Protein AF-A0A968ACK8-F1 (afdb_monomer)

Foldseek 3Di:
DVVLVVCVVVVHDDDDDDDDPVVLCCCVVPVVVVCCVVVVDDDDDDDADDQLQFFDPVLLVVCVVVDDPDPLSVVLNVQVVVCVVVVHLRGNVVGDQDDDVSSVVSSSRTRPDPPDDQVVQVVVVHGTSND

Sequence (131 aa):
VPAAFWAKQNHRRVLISTNTINLQDQIINKDIPAIVQALNLDLNAIVLKGRSNYICPRKFNLLRKQGPRSEVEMRMLGKIMVWQYLGGSGDRTELNLNGPIENDIWQRLSANDEFCTSETCSAQQEVCPFH

Structure (mmCIF, N/CA/C/O backbone):
data_AF-A0A968ACK8-F1
#
_entry.id   AF-A0A968ACK8-F1
#
loop_
_atom_site.group_PDB
_atom_site.id
_atom_site.type_symbol
_atom_site.label_atom_id
_atom_site.label_alt_id
_atom_site.la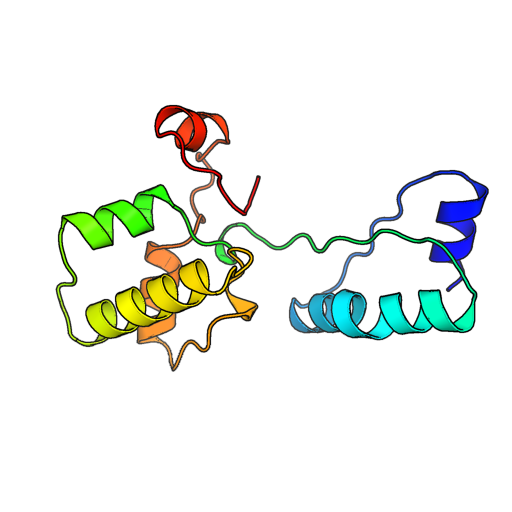bel_comp_id
_atom_site.label_asym_id
_atom_site.label_entity_id
_atom_site.label_seq_id
_atom_site.pdbx_PDB_ins_code
_atom_site.Cartn_x
_atom_site.Cartn_y
_atom_site.Cartn_z
_atom_site.occupancy
_atom_site.B_iso_or_equiv
_atom_site.auth_seq_id
_atom_site.auth_comp_id
_atom_site.auth_asym_id
_atom_site.auth_atom_id
_atom_site.pdbx_PDB_model_num
ATOM 1 N N . VAL A 1 1 ? -8.065 3.424 22.387 1.00 82.06 1 VAL A N 1
ATOM 2 C CA . VAL A 1 1 ? -9.185 2.783 23.124 1.00 82.06 1 VAL A CA 1
ATOM 3 C C . VAL A 1 1 ? -10.452 3.646 23.184 1.00 82.06 1 VAL A C 1
ATOM 5 O O . VAL A 1 1 ? -11.458 3.167 22.675 1.00 82.06 1 VAL A O 1
ATOM 8 N N . PRO A 1 2 ? -10.462 4.901 23.690 1.00 90.00 2 PRO A N 1
ATOM 9 C CA . PRO A 1 2 ? -11.709 5.680 23.817 1.00 90.00 2 PRO A CA 1
ATOM 10 C C . PRO A 1 2 ? -12.444 5.897 22.488 1.00 90.00 2 PRO A C 1
ATOM 12 O O . PRO A 1 2 ? -13.654 5.719 22.403 1.00 90.00 2 PRO A O 1
ATOM 15 N N . ALA A 1 3 ? -11.693 6.191 21.424 1.00 90.75 3 ALA A N 1
ATOM 16 C CA . ALA A 1 3 ? -12.250 6.371 20.087 1.00 90.75 3 ALA A CA 1
ATOM 17 C C . ALA A 1 3 ? -12.946 5.106 19.546 1.00 90.75 3 ALA A C 1
ATOM 19 O O . ALA A 1 3 ? -13.974 5.209 18.885 1.00 90.75 3 ALA A O 1
ATOM 20 N N . ALA A 1 4 ? -12.429 3.915 19.867 1.00 88.62 4 ALA A N 1
ATOM 21 C CA . ALA A 1 4 ? -13.015 2.644 19.446 1.00 88.62 4 ALA A CA 1
ATOM 22 C C . ALA A 1 4 ? -14.353 2.366 20.155 1.00 88.62 4 ALA A C 1
ATOM 24 O O . ALA A 1 4 ? -15.322 1.960 19.517 1.00 88.62 4 ALA A O 1
ATOM 25 N N . PHE A 1 5 ? -14.435 2.657 21.458 1.00 89.50 5 PHE A N 1
ATOM 26 C CA . PHE A 1 5 ? -15.697 2.595 22.201 1.00 89.50 5 PHE A CA 1
ATOM 27 C C . PHE A 1 5 ? -16.723 3.588 21.667 1.00 89.50 5 PHE A C 1
ATOM 29 O O . PHE A 1 5 ? -17.870 3.215 21.431 1.00 89.50 5 PHE A O 1
ATOM 36 N N . TRP A 1 6 ? -16.303 4.832 21.430 1.00 92.06 6 TRP A N 1
ATOM 37 C CA . TRP A 1 6 ? -17.183 5.858 20.886 1.00 92.06 6 TRP A CA 1
ATOM 38 C C . TRP A 1 6 ? -17.727 5.460 19.508 1.00 92.06 6 TRP A C 1
ATOM 40 O O . TRP A 1 6 ? -18.931 5.570 19.278 1.00 92.06 6 TRP A O 1
ATOM 50 N N . ALA A 1 7 ? -16.869 4.934 18.625 1.00 91.50 7 ALA A N 1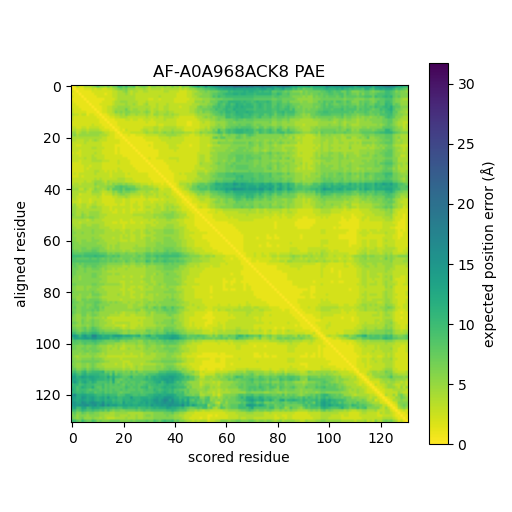
ATOM 51 C CA . ALA A 1 7 ? -17.258 4.434 17.308 1.00 91.50 7 ALA A CA 1
ATOM 52 C C . ALA A 1 7 ? -18.351 3.360 17.409 1.00 91.50 7 ALA A C 1
ATOM 54 O O . ALA A 1 7 ? -19.380 3.452 16.735 1.00 91.50 7 ALA A O 1
ATOM 55 N N . LYS A 1 8 ? -18.155 2.378 18.301 1.00 88.81 8 LYS A N 1
ATOM 56 C CA . LYS A 1 8 ? -19.099 1.274 18.499 1.00 88.81 8 LYS A CA 1
ATOM 57 C C . LYS A 1 8 ? -20.418 1.735 19.116 1.00 88.81 8 LYS A C 1
ATOM 59 O O . LYS A 1 8 ? -21.471 1.385 18.600 1.00 88.81 8 LYS A O 1
ATOM 64 N N . GLN A 1 9 ? -20.369 2.539 20.178 1.00 91.50 9 GLN A N 1
ATOM 65 C CA . GLN A 1 9 ? -21.562 3.016 20.885 1.00 91.50 9 GLN A CA 1
ATOM 66 C C . GLN A 1 9 ? -22.441 3.920 20.011 1.00 91.50 9 GLN A C 1
ATOM 68 O O . GLN A 1 9 ? -23.660 3.903 20.139 1.00 91.50 9 GLN A O 1
ATOM 73 N N . ASN A 1 10 ? -21.829 4.709 19.126 1.00 93.88 10 ASN A N 1
ATOM 74 C CA . ASN A 1 10 ? -22.550 5.659 18.278 1.00 93.88 10 ASN A CA 1
ATOM 75 C C . ASN A 1 10 ? -22.840 5.116 16.872 1.00 93.88 10 ASN A C 1
ATOM 77 O O . ASN A 1 10 ? -23.426 5.837 16.068 1.00 93.88 10 ASN A O 1
ATOM 81 N N . HIS A 1 11 ? -22.407 3.892 16.548 1.00 90.81 11 HIS A N 1
ATOM 82 C CA . HIS A 1 11 ? -22.452 3.332 15.192 1.00 90.81 11 HIS A CA 1
ATOM 83 C C . HIS A 1 11 ? -21.848 4.276 14.136 1.00 90.81 11 HIS A C 1
ATOM 85 O O . HIS A 1 11 ? -22.378 4.445 13.037 1.00 90.81 11 HIS A O 1
ATOM 91 N N . ARG A 1 12 ? -20.728 4.927 14.478 1.00 93.38 12 ARG A N 1
ATOM 92 C CA . ARG A 1 12 ? -20.039 5.889 13.607 1.00 93.38 12 ARG A CA 1
ATOM 93 C C . ARG A 1 12 ? -18.614 5.455 13.311 1.00 93.38 12 ARG A C 1
ATOM 95 O O . ARG A 1 12 ? -17.954 4.816 14.123 1.00 93.38 12 ARG A O 1
ATOM 102 N N . ARG A 1 13 ? -18.129 5.849 12.134 1.00 92.94 13 ARG A N 1
ATOM 103 C CA . ARG A 1 13 ? -16.740 5.637 11.717 1.00 92.94 13 ARG A CA 1
ATOM 104 C C . ARG A 1 13 ? -15.832 6.670 12.380 1.00 92.94 13 ARG A C 1
ATOM 106 O O . ARG A 1 13 ? -16.222 7.825 12.538 1.00 92.94 13 ARG A O 1
ATOM 113 N N . VAL A 1 14 ? -14.618 6.251 12.717 1.00 94.06 14 VAL A N 1
ATOM 114 C CA . VAL A 1 14 ? -13.550 7.125 13.211 1.00 94.06 14 VAL A CA 1
ATOM 115 C C . VAL A 1 14 ? -12.401 7.090 12.215 1.00 94.06 14 VAL A C 1
ATOM 117 O O . VAL A 1 14 ? -11.993 6.016 11.781 1.00 94.06 14 VAL A O 1
ATOM 120 N N . LEU A 1 15 ? -11.881 8.267 11.873 1.00 94.50 15 LEU A N 1
ATOM 121 C CA . LEU A 1 15 ? -10.670 8.415 11.076 1.00 94.50 15 LEU A CA 1
ATOM 122 C C . LEU A 1 15 ? -9.481 8.650 1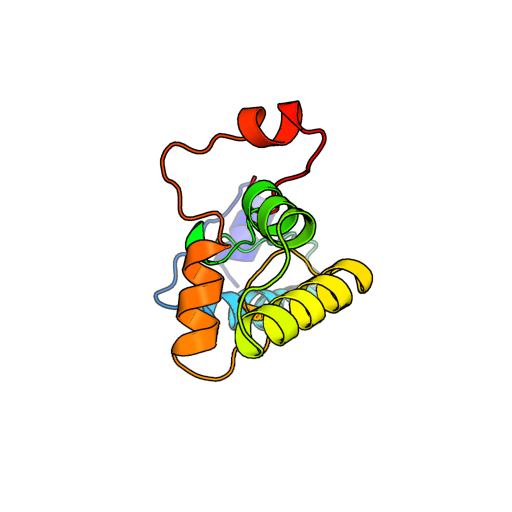2.011 1.00 94.50 15 LEU A C 1
ATOM 124 O O . LEU A 1 15 ? -9.527 9.541 12.858 1.00 94.50 15 LEU A O 1
ATOM 128 N N . ILE A 1 16 ? -8.417 7.870 11.839 1.00 92.56 16 ILE A N 1
ATOM 129 C CA . ILE A 1 16 ? -7.147 8.056 12.544 1.00 92.56 16 ILE A CA 1
ATOM 130 C C . ILE A 1 16 ? -6.130 8.544 11.516 1.00 92.56 16 ILE A C 1
ATOM 132 O O . ILE A 1 16 ? -5.826 7.831 10.565 1.00 92.56 16 ILE A O 1
ATOM 136 N N . SER A 1 17 ? -5.621 9.762 11.703 1.00 93.56 17 SER A N 1
ATOM 137 C CA . SER A 1 17 ? -4.546 10.314 10.877 1.00 93.56 17 SER A CA 1
ATOM 138 C C . SER A 1 17 ? -3.205 10.103 11.574 1.00 93.56 17 SER A C 1
ATOM 140 O O . SER A 1 17 ? -3.083 10.365 12.772 1.00 93.56 17 SER A O 1
ATOM 142 N N . THR A 1 18 ? -2.201 9.627 10.841 1.00 92.81 18 THR A N 1
ATOM 143 C CA . THR A 1 18 ? -0.839 9.422 11.351 1.00 92.81 18 THR A CA 1
ATOM 144 C C . THR A 1 18 ? 0.192 10.029 10.408 1.00 92.81 18 THR A C 1
ATOM 146 O O . THR A 1 18 ? -0.088 10.303 9.243 1.00 92.81 18 THR A O 1
ATOM 149 N N . ASN A 1 19 ? 1.412 10.220 10.915 1.00 90.19 19 ASN A N 1
ATOM 150 C CA . ASN A 1 19 ? 2.480 10.863 10.154 1.00 90.19 19 ASN A CA 1
ATOM 151 C C . ASN A 1 19 ? 3.175 9.930 9.143 1.00 90.19 19 ASN A C 1
ATOM 153 O O . ASN A 1 19 ? 3.707 10.393 8.141 1.00 90.19 19 ASN A O 1
ATOM 157 N N . THR A 1 20 ? 3.227 8.619 9.403 1.00 90.94 20 THR A N 1
ATOM 158 C CA . THR A 1 20 ? 4.008 7.680 8.580 1.00 90.94 20 THR A CA 1
ATOM 159 C C . THR A 1 20 ? 3.239 6.397 8.299 1.00 90.94 20 THR A C 1
ATOM 161 O O . THR A 1 20 ? 2.444 5.945 9.123 1.00 90.94 20 THR A O 1
ATOM 164 N N . ILE A 1 21 ? 3.529 5.774 7.152 1.00 89.75 21 ILE A N 1
ATOM 165 C CA . ILE A 1 21 ? 2.967 4.469 6.767 1.00 89.75 21 ILE A CA 1
ATOM 166 C C . ILE A 1 21 ? 3.308 3.403 7.814 1.00 89.75 21 ILE A C 1
ATOM 168 O O . ILE A 1 21 ? 2.429 2.653 8.214 1.00 89.75 21 ILE A O 1
ATOM 172 N N . ASN A 1 22 ? 4.528 3.414 8.359 1.00 90.00 22 ASN A N 1
ATOM 173 C CA . ASN A 1 22 ? 4.931 2.474 9.410 1.00 90.00 22 ASN A CA 1
ATOM 174 C C . ASN A 1 22 ? 4.026 2.553 10.653 1.00 90.00 22 ASN A C 1
ATOM 176 O O . ASN A 1 22 ? 3.714 1.527 11.251 1.00 90.00 22 ASN A O 1
ATOM 180 N N . LEU A 1 23 ? 3.579 3.758 11.037 1.00 92.56 23 LEU A N 1
ATOM 181 C CA . LEU A 1 23 ? 2.619 3.918 12.134 1.00 92.56 23 LEU A CA 1
ATOM 182 C C . LEU A 1 23 ? 1.233 3.387 11.752 1.00 92.56 23 LEU A C 1
ATOM 184 O O . LEU A 1 23 ? 0.562 2.799 12.592 1.00 92.56 23 LEU A O 1
ATOM 188 N N . GLN A 1 24 ? 0.802 3.559 10.498 1.00 92.81 24 GLN A N 1
ATOM 189 C CA . GLN A 1 24 ? -0.462 2.983 10.017 1.00 92.81 24 GLN A CA 1
ATOM 190 C C . GLN A 1 24 ? -0.418 1.451 10.054 1.00 92.81 24 GLN A C 1
ATOM 192 O O . GLN A 1 24 ? -1.344 0.825 10.567 1.00 92.81 24 GLN A O 1
ATOM 197 N N . ASP A 1 25 ? 0.685 0.862 9.586 1.00 90.25 25 ASP A N 1
ATOM 198 C CA . ASP A 1 25 ? 0.900 -0.586 9.577 1.00 90.25 25 ASP A CA 1
ATOM 199 C C . ASP A 1 25 ? 0.972 -1.158 10.998 1.00 90.25 25 ASP A C 1
ATOM 201 O O . ASP A 1 25 ? 0.458 -2.246 11.257 1.00 90.25 25 ASP A O 1
ATOM 205 N N . GLN A 1 26 ? 1.564 -0.422 11.944 1.00 92.00 26 GLN A N 1
ATOM 206 C CA . GLN A 1 26 ? 1.532 -0.792 13.358 1.00 92.00 26 GLN A CA 1
ATOM 207 C C . GLN A 1 26 ? 0.098 -0.792 13.901 1.00 92.00 26 GLN A C 1
ATOM 209 O O . GLN A 1 26 ? -0.311 -1.759 14.547 1.00 92.00 26 GLN A O 1
ATOM 214 N N . ILE A 1 27 ? -0.674 0.258 13.621 1.00 92.56 27 ILE A N 1
ATOM 215 C CA . ILE A 1 27 ? -2.045 0.375 14.122 1.00 92.56 27 ILE A CA 1
ATOM 216 C C . ILE A 1 27 ? -2.912 -0.770 13.593 1.00 92.56 27 ILE A C 1
ATOM 218 O O . ILE A 1 27 ? -3.604 -1.418 14.376 1.00 92.56 27 ILE A O 1
ATOM 222 N N . ILE A 1 28 ? -2.862 -1.046 12.287 1.00 92.19 28 ILE A N 1
ATOM 223 C CA . ILE A 1 28 ? -3.741 -2.041 11.659 1.00 92.19 28 ILE A CA 1
ATOM 224 C C . ILE A 1 28 ? -3.354 -3.481 12.020 1.00 92.19 28 ILE A C 1
ATOM 226 O O . ILE A 1 28 ? -4.235 -4.292 12.289 1.00 92.19 28 ILE A O 1
ATOM 230 N N . ASN A 1 29 ? -2.055 -3.795 12.088 1.00 91.56 29 ASN A N 1
ATOM 231 C CA . ASN A 1 29 ? -1.584 -5.171 12.278 1.00 91.56 29 ASN A CA 1
ATOM 232 C C . ASN A 1 29 ? -1.310 -5.539 13.741 1.00 91.56 29 ASN A C 1
ATOM 234 O O . ASN A 1 29 ? -1.182 -6.722 14.052 1.00 91.56 29 ASN A O 1
ATOM 238 N N . LYS A 1 30 ? -1.177 -4.556 14.642 1.00 92.69 30 LYS A N 1
ATOM 239 C CA . LYS A 1 30 ? -0.865 -4.800 16.060 1.00 92.69 30 LYS A CA 1
ATOM 240 C C . LYS A 1 30 ? -1.888 -4.170 16.989 1.00 92.69 30 LYS A C 1
ATOM 242 O O . LYS A 1 30 ? -2.549 -4.890 17.734 1.00 92.69 30 LYS A O 1
ATOM 247 N N . ASP A 1 31 ? -2.036 -2.848 16.939 1.00 93.25 31 ASP A N 1
ATOM 248 C CA . ASP A 1 31 ? -2.789 -2.130 17.973 1.00 93.25 31 ASP A CA 1
ATOM 249 C C . ASP A 1 31 ? -4.291 -2.451 17.911 1.00 93.25 31 ASP A C 1
ATOM 251 O O . ASP A 1 31 ? -4.913 -2.708 18.940 1.00 93.25 31 ASP A O 1
ATOM 255 N N . ILE A 1 32 ? -4.885 -2.487 16.713 1.00 92.69 32 ILE A N 1
ATOM 256 C CA . ILE A 1 32 ? -6.306 -2.811 16.532 1.00 92.69 32 ILE A CA 1
ATOM 257 C C . ILE A 1 32 ? -6.610 -4.263 16.932 1.00 92.69 32 ILE A C 1
ATOM 259 O O . ILE A 1 32 ? -7.497 -4.440 17.772 1.00 92.69 32 ILE A O 1
ATOM 263 N N . PRO A 1 33 ? -5.883 -5.290 16.442 1.00 93.19 33 PRO A N 1
ATOM 264 C CA . PRO A 1 33 ? -6.061 -6.663 16.911 1.00 93.19 33 PRO A CA 1
ATOM 265 C C . PRO A 1 33 ? -5.938 -6.804 18.432 1.00 93.19 33 PRO A C 1
ATOM 267 O O . PRO A 1 33 ? -6.769 -7.468 19.051 1.00 93.19 33 PRO A O 1
ATOM 270 N N . ALA A 1 34 ? -4.965 -6.129 19.054 1.00 92.81 34 ALA A N 1
ATOM 271 C CA . ALA A 1 34 ? -4.790 -6.154 20.505 1.00 92.81 34 ALA A CA 1
ATOM 272 C C . ALA A 1 34 ? -5.994 -5.553 21.252 1.00 92.81 34 ALA A C 1
ATOM 274 O O . ALA A 1 34 ? -6.448 -6.110 22.249 1.00 92.81 34 ALA A O 1
ATOM 275 N N . ILE A 1 35 ? -6.553 -4.441 20.761 1.00 91.00 35 ILE A N 1
ATOM 276 C CA . ILE A 1 35 ? -7.742 -3.799 21.345 1.00 91.00 35 ILE A CA 1
ATOM 277 C C . ILE A 1 35 ? -8.985 -4.682 21.181 1.00 91.00 35 ILE A C 1
ATOM 279 O O . ILE A 1 35 ? -9.756 -4.827 22.131 1.00 91.00 35 ILE A O 1
ATOM 283 N N . VAL A 1 36 ? -9.180 -5.271 19.997 1.00 91.81 36 VAL A N 1
ATOM 284 C CA . VAL A 1 36 ? -10.292 -6.191 19.706 1.00 91.81 36 VAL A CA 1
ATOM 285 C C . VAL A 1 36 ? -10.266 -7.377 20.668 1.00 91.81 36 VAL A C 1
ATOM 287 O O . VAL A 1 36 ? -11.288 -7.680 21.282 1.00 91.81 36 VAL A O 1
ATOM 290 N N . GLN A 1 37 ? -9.091 -7.986 20.863 1.00 91.44 37 GLN A N 1
ATOM 291 C CA . GLN A 1 37 ? -8.902 -9.111 21.781 1.00 91.44 37 GLN A CA 1
ATOM 292 C C . GLN A 1 37 ? -9.106 -8.711 23.247 1.00 91.44 37 GLN A C 1
ATOM 294 O O . GLN A 1 37 ? -9.838 -9.382 23.969 1.00 91.44 37 GLN A O 1
ATOM 299 N N . ALA A 1 38 ? -8.496 -7.609 23.691 1.00 90.81 38 ALA A N 1
ATOM 300 C CA . ALA A 1 38 ? -8.541 -7.196 25.093 1.00 90.81 38 ALA A CA 1
ATOM 301 C C . ALA A 1 38 ? -9.938 -6.756 25.559 1.00 90.81 38 ALA A C 1
ATOM 303 O O . ALA A 1 38 ? -10.266 -6.889 26.735 1.00 90.81 38 ALA A O 1
ATOM 304 N N . LEU A 1 39 ? -10.753 -6.204 24.656 1.00 86.88 39 LEU A N 1
ATOM 305 C CA . LEU A 1 39 ? -12.052 -5.610 24.990 1.00 86.88 39 LEU A CA 1
ATOM 306 C C . LEU A 1 39 ? -13.245 -6.397 24.433 1.00 86.88 39 LEU A C 1
ATOM 308 O O . LEU A 1 39 ? -14.386 -5.976 24.621 1.00 86.88 39 LEU A O 1
ATOM 312 N N . ASN A 1 40 ? -12.991 -7.509 23.735 1.00 88.06 40 ASN A N 1
ATOM 313 C CA . ASN A 1 40 ? -13.996 -8.311 23.033 1.00 88.06 40 ASN A CA 1
ATOM 314 C C . ASN A 1 40 ? -14.917 -7.454 22.137 1.00 88.06 40 ASN A C 1
ATOM 316 O O . ASN A 1 40 ? -16.148 -7.567 22.146 1.00 88.06 40 ASN A O 1
ATOM 320 N N . LEU A 1 41 ? -14.316 -6.514 21.402 1.00 86.06 41 LEU A N 1
ATOM 321 C CA . LEU A 1 41 ? -15.040 -5.585 20.542 1.00 86.06 41 LEU A CA 1
ATOM 322 C C . LEU A 1 41 ? -15.005 -6.065 19.095 1.00 86.06 41 LEU A C 1
ATOM 324 O O . LEU A 1 41 ? -13.945 -6.098 18.491 1.00 86.06 41 LEU A O 1
ATOM 328 N N . ASP A 1 42 ? -16.172 -6.310 18.506 1.00 87.75 42 ASP A N 1
ATOM 329 C CA . ASP A 1 42 ? -16.298 -6.370 17.045 1.00 87.75 42 ASP A CA 1
ATOM 330 C C . ASP A 1 42 ? -16.019 -4.986 16.421 1.00 87.75 42 ASP A C 1
ATOM 332 O O . ASP A 1 42 ? -16.816 -4.054 16.589 1.00 87.75 42 ASP A O 1
ATOM 336 N N . LEU A 1 43 ? -14.845 -4.832 15.802 1.00 87.38 43 LEU A N 1
ATOM 337 C CA . LEU A 1 43 ? -14.376 -3.619 15.133 1.00 87.38 43 LEU A CA 1
ATOM 338 C C . LEU A 1 43 ? -13.755 -3.991 13.790 1.00 87.38 43 LEU A C 1
ATOM 340 O O . LEU A 1 43 ? -12.803 -4.766 13.731 1.00 87.38 43 LEU A O 1
ATOM 344 N N . ASN A 1 44 ? -14.236 -3.346 12.733 1.00 89.25 44 ASN A N 1
ATOM 345 C CA . ASN A 1 44 ? -13.632 -3.420 11.410 1.00 89.25 44 ASN A CA 1
ATOM 346 C C . ASN A 1 44 ? -12.724 -2.213 11.191 1.00 89.25 44 ASN A C 1
ATOM 348 O O . ASN A 1 44 ? -13.113 -1.074 11.469 1.00 89.25 44 ASN A O 1
ATOM 352 N N . ALA A 1 45 ? -11.531 -2.461 10.662 1.00 91.31 45 ALA A N 1
ATOM 353 C CA . ALA A 1 45 ? -10.562 -1.427 10.350 1.00 91.31 45 ALA A CA 1
ATOM 354 C C . ALA A 1 45 ? -9.938 -1.669 8.980 1.00 91.31 45 ALA A C 1
ATOM 356 O O . ALA A 1 45 ? -9.728 -2.808 8.572 1.00 91.31 45 ALA A O 1
ATOM 357 N N . ILE A 1 46 ? -9.640 -0.577 8.285 1.00 90.56 46 ILE A N 1
ATOM 358 C CA . ILE A 1 46 ? -8.955 -0.583 6.997 1.00 90.56 46 ILE A CA 1
ATOM 359 C C . ILE A 1 46 ? -7.923 0.541 6.989 1.00 90.56 46 ILE A C 1
ATOM 361 O O . ILE A 1 46 ? -8.128 1.586 7.613 1.00 90.56 46 ILE A O 1
ATOM 365 N N . VAL A 1 47 ? -6.811 0.314 6.295 1.00 91.50 47 VAL A N 1
ATOM 366 C CA . VAL A 1 47 ? -5.762 1.310 6.084 1.00 91.50 47 VAL A CA 1
ATOM 367 C C . VAL A 1 47 ? -5.950 1.976 4.724 1.00 91.50 47 VAL A C 1
ATOM 369 O O . VAL A 1 47 ? -6.224 1.308 3.731 1.00 91.50 47 VAL A O 1
ATOM 372 N N . LEU A 1 48 ? -5.804 3.299 4.682 1.00 90.25 48 LEU A N 1
ATOM 373 C CA . LEU A 1 48 ? -5.848 4.080 3.450 1.00 90.25 48 LEU A CA 1
ATOM 374 C C . LEU A 1 48 ? -4.487 4.741 3.235 1.00 90.25 48 LEU A C 1
ATOM 376 O O . LEU A 1 48 ? -4.102 5.631 3.994 1.00 90.25 48 LEU A O 1
ATOM 380 N N . LYS A 1 49 ? -3.778 4.324 2.184 1.00 92.06 49 LYS A N 1
ATOM 381 C CA . LYS A 1 49 ? -2.484 4.896 1.786 1.00 92.06 49 LYS A CA 1
ATOM 382 C C . LYS A 1 49 ? -2.634 5.739 0.517 1.00 92.06 49 LYS A C 1
ATOM 384 O O . LYS A 1 49 ? -3.641 5.684 -0.185 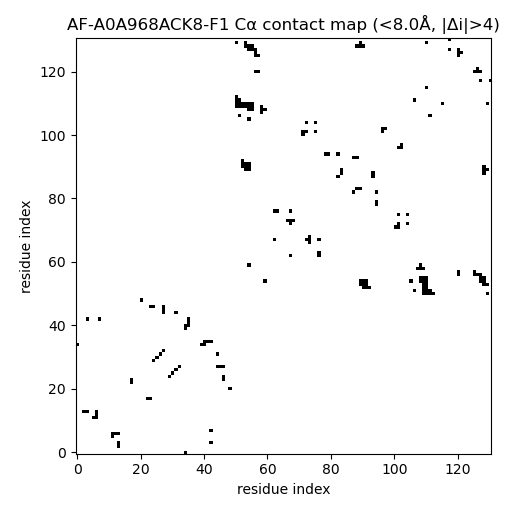1.00 92.06 49 LYS A O 1
ATOM 389 N N . GLY A 1 50 ? -1.617 6.539 0.198 1.00 91.44 50 GLY A N 1
ATOM 390 C CA . GLY A 1 50 ? -1.584 7.281 -1.068 1.00 91.44 50 GLY A CA 1
ATOM 391 C C . GLY A 1 50 ? -1.483 6.346 -2.281 1.00 91.44 50 GLY A C 1
ATOM 392 O O . GLY A 1 50 ? -0.899 5.268 -2.173 1.00 91.44 50 GLY A O 1
ATOM 393 N N . ARG A 1 51 ? -1.981 6.783 -3.447 1.00 93.50 51 ARG A N 1
ATOM 394 C CA . ARG A 1 51 ? -2.016 6.015 -4.713 1.00 93.50 51 ARG A CA 1
ATOM 395 C C . ARG A 1 51 ? -0.684 5.380 -5.118 1.00 93.50 51 ARG A C 1
ATOM 397 O O . ARG A 1 51 ? -0.662 4.277 -5.654 1.00 93.50 51 ARG A O 1
ATOM 404 N N . SER A 1 52 ? 0.430 6.052 -4.840 1.00 94.94 52 SER A N 1
ATOM 405 C CA . SER A 1 52 ? 1.782 5.552 -5.124 1.00 94.94 52 SER A CA 1
ATOM 406 C C . SER A 1 52 ? 2.170 4.304 -4.324 1.00 94.94 52 SER A C 1
ATOM 408 O O . SER A 1 52 ? 3.184 3.676 -4.629 1.00 94.94 52 SER A O 1
ATOM 410 N N . ASN A 1 53 ? 1.373 3.916 -3.325 1.00 94.94 53 ASN A N 1
ATOM 411 C CA . ASN A 1 53 ? 1.546 2.676 -2.575 1.00 94.94 53 ASN A CA 1
ATOM 412 C C . ASN A 1 53 ? 0.786 1.500 -3.184 1.00 94.94 53 ASN A C 1
ATOM 414 O O . ASN A 1 53 ? 0.982 0.392 -2.716 1.00 94.94 53 ASN A O 1
ATOM 418 N N . TYR A 1 54 ? -0.023 1.697 -4.226 1.00 95.19 54 TYR A N 1
ATOM 419 C CA . TYR A 1 54 ? -0.782 0.609 -4.838 1.00 95.19 54 TYR A CA 1
ATOM 420 C C . TYR A 1 54 ? -0.292 0.317 -6.252 1.00 95.19 54 TYR A C 1
ATOM 422 O O . TYR A 1 54 ? 0.024 1.235 -7.017 1.00 95.19 54 TYR A O 1
ATOM 430 N N . ILE A 1 55 ? -0.227 -0.964 -6.612 1.00 95.81 55 ILE A N 1
ATOM 431 C CA . ILE A 1 55 ? 0.089 -1.392 -7.978 1.00 95.81 55 ILE A CA 1
ATOM 432 C C . ILE A 1 55 ? -1.012 -0.931 -8.942 1.00 95.81 55 ILE A C 1
ATOM 434 O O . ILE A 1 55 ? -2.196 -1.039 -8.633 1.00 95.81 55 ILE A O 1
ATOM 438 N N . CYS A 1 56 ? -0.641 -0.430 -10.125 1.00 95.50 56 CYS A N 1
ATOM 439 C CA . CYS A 1 56 ? -1.596 -0.164 -11.197 1.00 95.50 56 CYS A CA 1
ATOM 440 C C . CYS A 1 56 ? -1.709 -1.400 -12.104 1.00 95.50 56 CYS A C 1
ATOM 442 O O . CYS A 1 56 ? -0.747 -1.696 -12.826 1.00 95.50 56 CYS A O 1
ATOM 444 N N . PRO A 1 57 ? -2.867 -2.087 -12.136 1.00 93.56 57 PRO A N 1
ATOM 445 C CA . PRO A 1 57 ? -3.064 -3.279 -12.962 1.00 93.56 57 PRO A CA 1
ATOM 446 C C . PRO A 1 57 ? -2.735 -3.040 -14.444 1.00 93.56 57 PRO A C 1
ATOM 448 O O . PRO A 1 57 ? -1.946 -3.779 -15.033 1.00 93.56 57 PRO A O 1
ATOM 451 N N . ARG A 1 58 ? -3.181 -1.907 -15.000 1.00 93.19 58 ARG A N 1
ATOM 452 C CA . ARG A 1 58 ? -2.920 -1.515 -16.392 1.00 93.19 58 ARG A CA 1
ATOM 453 C C . ARG A 1 58 ? -1.432 -1.378 -16.709 1.00 93.19 58 ARG A C 1
ATOM 455 O O . ARG A 1 58 ? -0.960 -1.892 -17.724 1.00 93.19 58 ARG A O 1
ATOM 462 N N . LYS A 1 59 ? -0.679 -0.663 -15.864 1.00 94.25 59 LYS A N 1
ATOM 463 C CA . LYS A 1 59 ? 0.763 -0.439 -16.083 1.00 94.25 59 LYS A CA 1
ATOM 464 C C . LYS A 1 59 ? 1.546 -1.740 -15.915 1.00 94.25 59 LYS A C 1
ATOM 466 O O . LYS A 1 59 ? 2.452 -2.016 -16.698 1.00 94.25 59 LYS A O 1
ATOM 471 N N . PHE A 1 60 ? 1.150 -2.565 -14.950 1.00 95.19 60 PHE A N 1
ATOM 472 C CA . PHE A 1 60 ? 1.711 -3.895 -14.764 1.00 95.19 60 PHE A CA 1
ATOM 473 C C . PHE A 1 60 ? 1.458 -4.808 -15.973 1.00 95.19 60 PHE A C 1
ATOM 475 O O . PHE A 1 60 ? 2.388 -5.417 -16.503 1.00 95.19 60 PHE A O 1
ATOM 482 N N . ASN A 1 61 ? 0.226 -4.846 -16.480 1.00 93.44 61 ASN A N 1
ATOM 483 C CA . ASN A 1 61 ? -0.124 -5.635 -17.658 1.00 93.44 61 ASN A CA 1
ATOM 484 C C . ASN A 1 61 ? 0.564 -5.142 -18.929 1.00 93.44 61 ASN A C 1
ATOM 486 O O . ASN A 1 61 ? 0.922 -5.956 -19.782 1.00 93.44 61 ASN A O 1
ATOM 490 N N . LEU A 1 62 ? 0.805 -3.836 -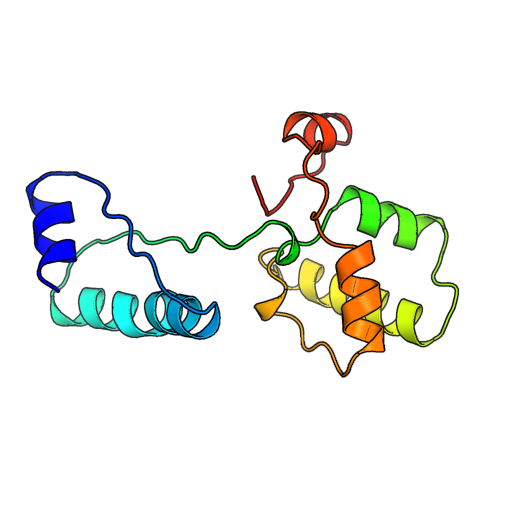19.048 1.00 93.75 62 LEU A N 1
ATOM 491 C CA . LEU A 1 62 ? 1.611 -3.283 -20.129 1.00 93.75 62 LEU A CA 1
ATOM 492 C C . LEU A 1 62 ? 3.058 -3.795 -20.075 1.00 93.75 62 LEU A C 1
ATOM 494 O O . LEU A 1 62 ? 3.551 -4.275 -21.094 1.00 93.75 62 LEU A O 1
ATOM 498 N N . LEU A 1 63 ? 3.705 -3.762 -18.901 1.00 95.38 63 LEU A N 1
ATOM 499 C CA . LEU A 1 63 ? 5.051 -4.324 -18.718 1.00 95.38 63 LEU A CA 1
ATOM 500 C C . LEU A 1 63 ? 5.077 -5.821 -19.055 1.00 95.38 63 LEU A C 1
ATOM 502 O O . LEU A 1 63 ? 5.973 -6.278 -19.761 1.00 95.38 63 LEU A O 1
ATOM 506 N N . ARG A 1 64 ? 4.065 -6.577 -18.615 1.00 94.44 64 ARG A N 1
ATOM 507 C CA . ARG A 1 64 ? 3.942 -8.011 -18.911 1.00 94.44 64 ARG A CA 1
ATOM 508 C C . ARG A 1 64 ? 3.820 -8.293 -20.414 1.00 94.44 64 ARG A C 1
ATOM 510 O O . ARG A 1 64 ? 4.403 -9.259 -20.889 1.00 94.44 64 ARG A O 1
ATOM 517 N N . LYS A 1 65 ? 3.080 -7.461 -21.159 1.00 94.69 65 LYS A N 1
ATOM 518 C CA . LYS A 1 65 ? 2.891 -7.601 -22.616 1.00 94.69 65 LYS A CA 1
ATOM 519 C C . LYS A 1 65 ? 4.119 -7.180 -23.421 1.00 94.69 65 LYS A C 1
ATOM 521 O O . LYS A 1 65 ? 4.452 -7.837 -24.398 1.00 94.69 65 LYS A O 1
ATOM 526 N N . GLN A 1 66 ? 4.757 -6.072 -23.046 1.00 95.62 66 GLN A N 1
ATOM 527 C CA . GLN A 1 66 ? 5.923 -5.541 -23.762 1.00 95.62 66 GLN A CA 1
ATOM 528 C C . GLN A 1 66 ? 7.218 -6.290 -23.428 1.00 95.62 66 GLN A C 1
ATOM 530 O O . GLN A 1 66 ? 8.147 -6.286 -24.231 1.00 95.62 66 GLN A O 1
ATOM 535 N N . GLY A 1 67 ? 7.265 -6.930 -22.260 1.00 94.69 67 GLY A N 1
ATOM 536 C CA . GLY A 1 67 ? 8.452 -7.577 -21.726 1.00 94.69 67 GLY A CA 1
ATOM 537 C C . GLY A 1 67 ? 9.373 -6.593 -20.986 1.00 94.69 67 GLY A C 1
ATOM 538 O O . GLY A 1 67 ? 9.435 -5.407 -21.328 1.00 94.69 67 GLY A O 1
ATOM 539 N N . PRO A 1 68 ? 10.094 -7.066 -19.952 1.00 95.38 68 PRO A N 1
ATOM 540 C CA . PRO A 1 68 ? 11.074 -6.258 -19.235 1.00 95.38 68 PRO A CA 1
ATOM 541 C C . PRO A 1 68 ? 12.284 -5.944 -20.125 1.00 95.38 68 PRO A C 1
ATOM 543 O O . PRO A 1 68 ? 12.741 -6.793 -20.889 1.00 95.38 68 PRO A O 1
ATOM 546 N N . ARG A 1 69 ? 12.841 -4.737 -19.997 1.00 94.88 69 ARG A N 1
ATOM 547 C CA . ARG A 1 69 ? 13.994 -4.276 -20.800 1.00 94.88 69 ARG A CA 1
ATOM 548 C C . ARG A 1 69 ? 15.337 -4.422 -20.091 1.00 94.88 69 ARG A C 1
ATOM 550 O O . ARG A 1 69 ? 16.381 -4.148 -20.674 1.00 94.88 69 ARG A O 1
ATOM 557 N N . SER A 1 70 ? 15.314 -4.807 -18.821 1.00 95.44 70 SER A N 1
ATOM 558 C CA . SER A 1 70 ? 16.503 -5.006 -17.998 1.00 95.44 70 SER A CA 1
ATOM 559 C C . SER A 1 70 ? 16.307 -6.175 -17.041 1.00 95.44 70 SER A C 1
ATOM 561 O O . SER A 1 70 ? 15.178 -6.563 -16.735 1.00 95.44 70 SER A O 1
ATOM 563 N N . GLU A 1 71 ? 17.412 -6.696 -16.511 1.00 95.25 71 GLU A N 1
ATOM 564 C CA . GLU A 1 71 ? 17.382 -7.731 -15.476 1.00 95.25 71 GLU A CA 1
ATOM 565 C C . GLU A 1 71 ? 16.595 -7.270 -14.236 1.00 95.25 71 GLU A C 1
ATOM 567 O O . GLU A 1 71 ? 15.834 -8.040 -13.653 1.00 95.25 71 GLU A O 1
ATOM 572 N N . VAL A 1 72 ? 16.709 -5.991 -13.859 1.00 95.00 72 VAL A N 1
ATOM 573 C CA . VAL A 1 72 ? 15.997 -5.445 -12.693 1.00 95.00 72 VAL A CA 1
ATOM 574 C C . VAL A 1 72 ? 14.488 -5.399 -12.935 1.00 95.00 72 VAL A C 1
ATOM 576 O O . VAL A 1 72 ? 13.721 -5.787 -12.056 1.00 95.00 72 VAL A O 1
ATOM 579 N N . GLU A 1 73 ? 14.045 -4.994 -14.131 1.00 95.81 73 GLU A N 1
ATOM 580 C CA . GLU A 1 73 ? 12.624 -5.057 -14.496 1.00 95.81 73 GLU A CA 1
ATOM 581 C C . GLU A 1 73 ? 12.111 -6.498 -14.545 1.00 95.81 73 GLU A C 1
ATOM 583 O O . GLU A 1 73 ? 10.990 -6.755 -14.112 1.00 95.81 73 GLU A O 1
ATOM 588 N N . MET A 1 74 ? 12.928 -7.449 -15.010 1.00 96.31 74 MET A N 1
ATOM 589 C CA . MET A 1 74 ? 12.558 -8.864 -15.021 1.00 96.31 74 MET A CA 1
ATOM 590 C C . MET A 1 74 ? 12.385 -9.412 -13.599 1.00 96.31 74 MET A C 1
ATOM 592 O O . MET A 1 74 ? 11.389 -10.080 -13.318 1.00 96.31 74 MET A O 1
ATOM 596 N N . ARG A 1 75 ? 13.292 -9.070 -12.674 1.00 95.06 75 ARG A N 1
ATOM 597 C CA . ARG A 1 75 ? 13.146 -9.421 -11.252 1.00 95.06 75 ARG A CA 1
ATOM 598 C C . ARG A 1 75 ? 11.909 -8.776 -10.631 1.00 95.06 75 ARG A C 1
ATOM 600 O O . ARG A 1 75 ? 11.176 -9.456 -9.921 1.00 95.06 75 ARG A O 1
ATOM 607 N N . MET A 1 76 ? 11.649 -7.498 -10.914 1.00 95.75 76 MET A N 1
ATOM 608 C CA . MET A 1 76 ? 10.453 -6.795 -10.430 1.00 95.75 76 MET A CA 1
ATOM 609 C C . MET A 1 76 ? 9.160 -7.436 -10.939 1.00 95.75 76 MET A C 1
ATOM 611 O O . MET A 1 76 ? 8.245 -7.671 -10.151 1.00 95.75 76 MET A O 1
ATOM 615 N N . LEU A 1 77 ? 9.099 -7.774 -12.229 1.00 96.25 77 LEU A N 1
ATOM 616 C CA . LEU A 1 77 ? 7.969 -8.486 -12.820 1.00 96.25 77 LEU A CA 1
ATOM 617 C C . LEU A 1 77 ? 7.737 -9.827 -12.109 1.00 96.25 77 LEU A C 1
ATOM 619 O O . LEU A 1 77 ? 6.617 -10.097 -11.683 1.00 96.25 77 LEU A O 1
ATOM 623 N N . GLY A 1 78 ? 8.793 -10.621 -11.905 1.00 96.00 78 GLY A N 1
ATOM 624 C CA . GLY A 1 78 ? 8.714 -11.889 -11.175 1.00 96.00 78 GLY A CA 1
ATOM 625 C C . GLY A 1 78 ? 8.217 -11.725 -9.734 1.00 96.00 78 GLY A C 1
ATOM 626 O O . GLY A 1 78 ? 7.298 -12.434 -9.326 1.00 96.00 78 GLY A O 1
ATOM 627 N N . LYS A 1 79 ? 8.759 -10.752 -8.985 1.00 95.75 79 LYS A N 1
ATOM 628 C CA . LYS A 1 79 ? 8.321 -10.433 -7.612 1.00 95.75 79 LYS A CA 1
ATOM 629 C C . LYS A 1 79 ? 6.822 -10.132 -7.557 1.00 95.75 79 LYS A C 1
ATOM 631 O O . LYS A 1 79 ? 6.114 -10.724 -6.749 1.00 95.75 79 LYS A O 1
ATOM 636 N N . ILE A 1 80 ? 6.339 -9.246 -8.432 1.00 96.19 80 ILE A N 1
A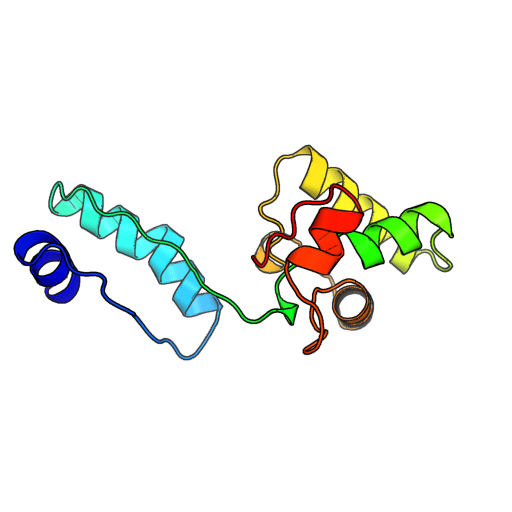TOM 637 C CA . ILE A 1 80 ? 4.930 -8.830 -8.450 1.00 96.19 80 ILE A CA 1
ATOM 638 C C . ILE A 1 80 ? 4.022 -9.987 -8.887 1.00 96.19 80 ILE A C 1
ATOM 640 O O . ILE A 1 80 ? 2.965 -10.171 -8.294 1.00 96.19 80 ILE A O 1
ATOM 644 N N . MET A 1 81 ? 4.431 -10.800 -9.869 1.00 95.69 81 MET A N 1
ATOM 645 C CA . MET A 1 81 ? 3.650 -11.965 -10.307 1.00 95.69 81 MET A CA 1
ATOM 646 C C . MET A 1 81 ? 3.471 -12.998 -9.191 1.00 95.69 81 MET A C 1
ATOM 648 O O . MET A 1 81 ? 2.354 -13.457 -8.963 1.00 95.69 81 MET A O 1
ATOM 652 N N . VAL A 1 82 ? 4.550 -13.349 -8.483 1.00 96.44 82 VAL A N 1
ATOM 653 C CA . VAL A 1 82 ? 4.483 -14.285 -7.348 1.00 96.44 82 VAL A CA 1
ATOM 654 C C . VAL A 1 82 ? 3.616 -13.709 -6.234 1.00 96.44 82 VAL A C 1
ATOM 656 O O . VAL A 1 82 ? 2.761 -14.402 -5.695 1.00 96.44 82 VAL A O 1
ATOM 659 N N . TRP A 1 83 ? 3.794 -12.430 -5.918 1.00 96.12 83 TRP A N 1
ATOM 660 C CA . TRP A 1 83 ? 3.010 -11.752 -4.893 1.00 96.12 83 TRP A CA 1
ATOM 661 C C . TRP A 1 83 ? 1.508 -11.715 -5.212 1.00 96.12 83 TRP A C 1
ATOM 663 O O . TRP A 1 83 ? 0.700 -12.068 -4.358 1.00 96.12 83 TRP A O 1
ATOM 673 N N . GLN A 1 84 ? 1.123 -11.389 -6.450 1.00 93.69 84 GLN A N 1
ATOM 674 C CA . GLN A 1 84 ? -0.278 -11.452 -6.882 1.00 93.69 84 GLN A CA 1
ATOM 675 C C . GLN A 1 84 ? -0.838 -12.876 -6.819 1.00 93.69 84 GLN A C 1
ATOM 677 O O . GLN A 1 84 ? -1.969 -13.073 -6.385 1.00 93.69 84 GLN A O 1
ATOM 682 N N . TYR A 1 85 ? -0.045 -13.875 -7.216 1.00 94.31 85 TYR A N 1
ATOM 683 C CA . TYR A 1 85 ? -0.449 -15.279 -7.147 1.00 94.31 85 TYR A CA 1
ATOM 684 C C . TYR A 1 85 ? -0.710 -15.748 -5.706 1.00 94.31 85 TYR A C 1
ATOM 686 O O . TYR A 1 85 ? -1.627 -16.528 -5.469 1.00 94.31 85 TYR A O 1
ATOM 694 N N . LEU A 1 86 ? 0.057 -15.241 -4.738 1.00 96.12 86 LEU A N 1
ATOM 695 C CA . LEU A 1 86 ? -0.105 -15.545 -3.313 1.00 96.12 86 LEU A CA 1
ATOM 696 C C . LEU A 1 86 ? -1.215 -14.729 -2.624 1.00 96.12 86 LEU A C 1
ATOM 698 O O . LEU A 1 86 ? -1.363 -14.821 -1.408 1.00 96.12 86 LEU A O 1
ATOM 702 N N . GLY A 1 87 ? -2.002 -13.953 -3.377 1.00 93.69 87 GLY A N 1
ATOM 703 C CA . GLY A 1 87 ? -3.113 -13.169 -2.833 1.00 93.69 87 GLY A CA 1
ATOM 704 C C . GLY A 1 87 ? -2.700 -11.827 -2.228 1.00 93.69 87 GLY A C 1
ATOM 705 O O . GLY A 1 87 ? -3.378 -11.335 -1.330 1.00 93.69 87 GLY A O 1
ATOM 706 N N . GLY A 1 88 ? -1.597 -11.240 -2.699 1.00 92.94 88 GLY A N 1
ATOM 707 C CA . GLY A 1 88 ? -1.148 -9.913 -2.288 1.00 92.94 88 GLY A CA 1
ATOM 708 C C . GLY A 1 88 ? -2.220 -8.834 -2.449 1.00 92.94 88 GLY A C 1
ATOM 709 O O . GLY A 1 88 ? -2.941 -8.807 -3.449 1.00 92.94 88 GLY A O 1
ATOM 710 N N . SER A 1 89 ? -2.303 -7.913 -1.487 1.00 92.12 89 SER A N 1
ATOM 711 C CA . SER A 1 89 ? -3.382 -6.913 -1.425 1.00 92.12 89 SER A CA 1
ATOM 712 C C . SER A 1 89 ? -3.296 -5.829 -2.499 1.00 92.12 89 SER A C 1
ATOM 714 O O . SER A 1 89 ? -4.227 -5.046 -2.663 1.00 92.12 89 SER A O 1
ATOM 716 N N . GLY A 1 90 ? -2.179 -5.747 -3.223 1.00 93.50 90 GLY A N 1
ATOM 717 C CA . GLY A 1 90 ? -1.883 -4.627 -4.108 1.00 93.50 90 GLY A CA 1
ATOM 718 C C . GLY A 1 90 ? -1.077 -3.506 -3.443 1.00 93.50 90 GLY A C 1
ATOM 719 O O . GLY A 1 90 ? -0.656 -2.594 -4.156 1.00 93.50 90 GLY A O 1
ATOM 720 N N . ASP A 1 91 ? -0.7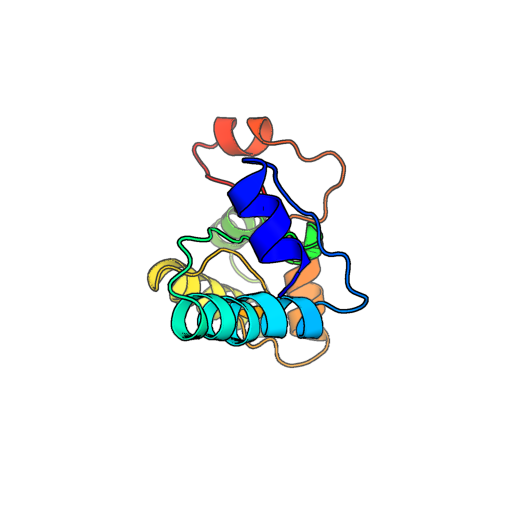92 -3.602 -2.141 1.00 94.25 91 ASP A N 1
ATOM 721 C CA . ASP A 1 91 ? 0.030 -2.658 -1.379 1.00 94.25 91 ASP A CA 1
ATOM 722 C C . ASP A 1 91 ? 1.547 -2.911 -1.509 1.00 94.25 91 ASP A C 1
ATOM 724 O O . ASP A 1 91 ? 2.061 -4.001 -1.252 1.00 94.25 91 ASP A O 1
ATOM 728 N N . ARG A 1 92 ? 2.294 -1.854 -1.838 1.00 94.31 92 ARG A N 1
ATOM 729 C CA . ARG A 1 92 ? 3.759 -1.812 -1.918 1.00 94.31 92 ARG A CA 1
ATOM 730 C C . ARG A 1 92 ? 4.434 -2.372 -0.671 1.00 94.31 92 ARG A C 1
ATOM 732 O O . ARG A 1 92 ? 5.507 -2.952 -0.800 1.00 94.31 92 ARG A O 1
ATOM 739 N N . THR A 1 93 ? 3.873 -2.163 0.522 1.00 91.81 93 THR A N 1
ATOM 740 C CA . THR A 1 93 ? 4.531 -2.559 1.780 1.00 91.81 93 THR A CA 1
ATOM 741 C C . THR A 1 93 ? 4.679 -4.070 1.939 1.00 91.81 93 THR A C 1
ATOM 743 O O . THR A 1 93 ? 5.490 -4.516 2.744 1.00 91.81 93 THR A O 1
ATOM 746 N N . GLU A 1 94 ? 3.943 -4.864 1.159 1.00 92.44 94 GLU A N 1
ATOM 747 C CA . GLU A 1 94 ? 4.074 -6.326 1.122 1.00 92.44 94 GLU A CA 1
ATOM 748 C C . GLU A 1 94 ? 5.240 -6.801 0.237 1.00 92.44 94 GLU A C 1
ATOM 750 O O . GLU A 1 94 ? 5.626 -7.970 0.280 1.00 92.44 94 GLU A O 1
ATOM 755 N N . LEU A 1 95 ? 5.826 -5.904 -0.562 1.00 93.31 95 LEU A N 1
ATOM 756 C CA . LEU A 1 95 ? 6.938 -6.205 -1.454 1.00 93.31 95 LEU A CA 1
ATOM 757 C C . LEU A 1 95 ? 8.265 -5.722 -0.874 1.00 93.31 95 LEU A C 1
ATOM 759 O O . LEU A 1 95 ? 8.438 -4.559 -0.508 1.00 93.31 95 LEU A O 1
ATOM 763 N N . ASN A 1 96 ? 9.263 -6.603 -0.902 1.00 91.56 96 ASN A N 1
ATOM 764 C CA . ASN A 1 96 ? 10.631 -6.226 -0.575 1.00 91.56 96 ASN A CA 1
ATOM 765 C C . ASN A 1 96 ? 11.325 -5.580 -1.788 1.00 91.56 96 ASN A C 1
ATOM 767 O O . ASN A 1 96 ? 11.840 -6.280 -2.674 1.00 91.56 96 ASN A O 1
ATOM 771 N N . LEU A 1 97 ? 11.309 -4.245 -1.831 1.00 91.44 97 LEU A N 1
ATOM 772 C CA . LEU A 1 97 ? 11.974 -3.441 -2.858 1.00 91.44 97 LEU A CA 1
ATOM 773 C C . LEU A 1 97 ? 13.387 -3.048 -2.411 1.00 91.44 97 LEU A C 1
ATOM 775 O O . LEU A 1 97 ? 13.579 -2.234 -1.507 1.00 91.44 97 LEU A O 1
ATOM 779 N N . ASN A 1 98 ? 14.383 -3.609 -3.086 1.00 86.69 98 ASN A N 1
ATOM 780 C CA . ASN A 1 98 ? 15.792 -3.457 -2.763 1.00 86.69 98 ASN A CA 1
ATOM 781 C C . ASN A 1 98 ? 16.387 -2.259 -3.516 1.00 86.69 98 ASN A C 1
ATOM 783 O O . ASN A 1 98 ? 16.732 -2.340 -4.696 1.00 86.69 98 ASN A O 1
ATOM 787 N N . GLY A 1 99 ? 16.559 -1.146 -2.804 1.00 90.25 99 GLY A N 1
ATOM 788 C CA . GLY A 1 99 ? 17.326 0.003 -3.285 1.00 90.25 99 GLY A CA 1
ATOM 789 C C . GLY A 1 99 ? 16.581 0.931 -4.259 1.00 90.25 99 GLY A C 1
ATOM 790 O O . GLY A 1 99 ? 15.401 0.746 -4.558 1.00 90.25 99 GLY A O 1
ATOM 791 N N . PRO A 1 100 ? 17.248 1.996 -4.735 1.00 93.19 100 PRO A N 1
ATOM 792 C CA . PRO A 1 100 ? 16.596 3.090 -5.459 1.00 93.19 100 PRO A CA 1
ATOM 793 C C . PRO A 1 100 ? 16.032 2.680 -6.827 1.00 93.19 100 PRO A C 1
ATOM 795 O O . PRO A 1 100 ? 14.990 3.189 -7.226 1.00 93.19 100 PRO A O 1
ATOM 798 N N . ILE A 1 101 ? 16.665 1.728 -7.522 1.00 94.38 101 ILE A N 1
ATOM 799 C CA . ILE A 1 101 ? 16.254 1.314 -8.875 1.00 94.38 101 ILE A CA 1
ATOM 800 C C . ILE A 1 101 ? 14.905 0.580 -8.846 1.00 94.38 101 ILE A C 1
ATOM 802 O O . ILE A 1 101 ? 14.022 0.880 -9.645 1.00 94.38 101 ILE A O 1
ATOM 806 N N . GLU A 1 102 ? 14.707 -0.356 -7.911 1.00 95.31 102 GLU A N 1
ATOM 807 C CA . GLU A 1 102 ? 13.418 -1.052 -7.772 1.00 95.31 102 GLU A CA 1
ATOM 808 C C . GLU A 1 102 ? 12.300 -0.092 -7.342 1.00 95.31 102 GLU A C 1
ATOM 810 O O . GLU A 1 102 ? 11.160 -0.224 -7.786 1.00 95.31 102 GLU A O 1
ATOM 815 N N . ASN A 1 103 ? 12.634 0.922 -6.540 1.00 94.50 103 ASN A N 1
ATOM 816 C CA . ASN A 1 103 ? 11.690 1.965 -6.152 1.00 94.50 103 ASN A CA 1
ATOM 817 C C . ASN A 1 103 ? 11.272 2.852 -7.334 1.00 94.50 103 ASN A C 1
ATOM 819 O O . ASN A 1 103 ? 10.093 3.182 -7.438 1.00 94.50 103 ASN A O 1
ATOM 823 N N . ASP A 1 104 ? 12.190 3.198 -8.238 1.00 95.12 104 ASP A N 1
ATOM 824 C CA . ASP A 1 104 ? 11.858 3.921 -9.474 1.00 95.12 104 ASP A CA 1
ATOM 825 C C . ASP A 1 104 ? 10.938 3.094 -10.387 1.00 95.12 104 ASP A C 1
ATOM 827 O O . ASP A 1 104 ? 9.894 3.573 -10.840 1.00 95.12 104 ASP A O 1
ATOM 831 N N . ILE A 1 105 ? 11.261 1.808 -10.578 1.00 95.75 105 ILE A N 1
ATOM 832 C CA . ILE A 1 105 ? 10.401 0.876 -11.320 1.00 95.75 105 ILE A CA 1
ATOM 833 C C . ILE A 1 105 ? 9.005 0.831 -10.686 1.00 95.75 105 ILE A C 1
ATOM 835 O O . ILE A 1 105 ? 8.004 0.917 -11.397 1.00 95.75 105 ILE A O 1
ATOM 839 N N . TRP A 1 106 ? 8.918 0.753 -9.356 1.00 96.81 106 TRP A N 1
ATOM 840 C CA . TRP A 1 106 ? 7.636 0.788 -8.659 1.00 96.81 106 TRP A CA 1
ATOM 841 C C . TRP A 1 106 ? 6.862 2.080 -8.922 1.00 96.81 106 TRP A C 1
ATOM 843 O O . TRP A 1 106 ? 5.673 2.008 -9.215 1.00 96.81 106 TRP A O 1
ATOM 853 N N . GLN A 1 107 ? 7.498 3.255 -8.879 1.00 95.06 107 GLN A N 1
ATOM 854 C CA . GLN A 1 107 ? 6.805 4.515 -9.182 1.00 95.06 107 GLN A CA 1
ATOM 855 C C . GLN A 1 107 ? 6.171 4.481 -10.577 1.00 95.06 107 GLN A C 1
ATOM 857 O O . GLN A 1 107 ? 5.004 4.857 -10.729 1.00 95.06 107 GLN A O 1
ATOM 862 N N . ARG A 1 108 ? 6.881 3.926 -11.569 1.00 94.69 108 ARG A N 1
ATOM 863 C CA . ARG A 1 108 ? 6.34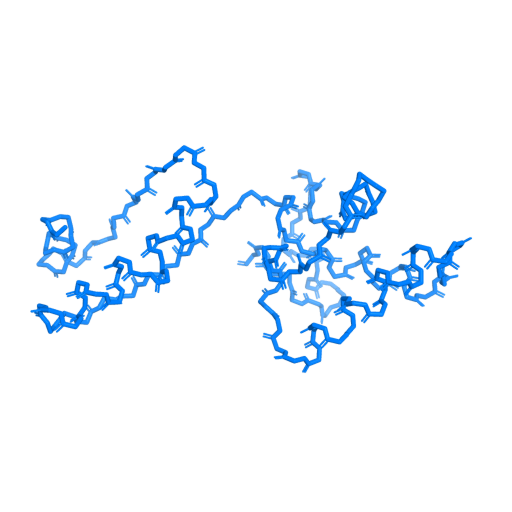9 3.718 -12.923 1.00 94.69 108 ARG A CA 1
ATOM 864 C C . ARG A 1 108 ? 5.204 2.709 -12.976 1.00 94.69 108 ARG A C 1
ATOM 866 O O . ARG A 1 108 ? 4.324 2.875 -13.811 1.00 94.69 108 ARG A O 1
ATOM 873 N N . LEU A 1 109 ? 5.184 1.698 -12.111 1.00 95.88 109 LEU A N 1
ATOM 874 C CA . LEU A 1 109 ? 4.138 0.667 -12.067 1.00 95.88 109 LEU A CA 1
ATOM 875 C C . LEU A 1 109 ? 2.954 1.013 -11.155 1.00 95.88 109 LEU A C 1
ATOM 877 O O . LEU A 1 109 ? 1.889 0.413 -11.285 1.00 95.88 109 LEU A O 1
ATOM 881 N N . SER A 1 110 ? 3.114 1.974 -10.251 1.00 96.62 110 SER A N 1
ATOM 882 C CA . SER A 1 110 ? 2.107 2.341 -9.258 1.00 96.62 110 SER A CA 1
ATOM 883 C C . SER A 1 110 ? 0.909 3.085 -9.857 1.00 96.62 110 SER A C 1
ATOM 885 O O . SER A 1 110 ? 0.968 3.645 -10.962 1.00 96.62 110 SER A O 1
ATOM 887 N N . ALA A 1 111 ? -0.178 3.156 -9.089 1.00 94.44 111 ALA A N 1
ATOM 888 C CA . ALA A 1 111 ? -1.385 3.920 -9.398 1.00 94.44 111 ALA A CA 1
ATOM 889 C C . ALA A 1 111 ? -1.216 5.443 -9.219 1.00 94.44 111 ALA A C 1
ATOM 891 O O . ALA A 1 111 ? -2.213 6.157 -9.158 1.00 94.44 111 ALA A O 1
ATOM 892 N N . ASN A 1 112 ? 0.025 5.952 -9.156 1.00 92.56 112 ASN A N 1
ATOM 893 C CA . ASN A 1 112 ? 0.374 7.369 -8.996 1.00 92.56 112 ASN A CA 1
ATOM 894 C C . ASN A 1 112 ? 0.066 8.225 -10.243 1.00 92.56 112 ASN A C 1
ATOM 896 O O . ASN A 1 112 ? 0.945 8.853 -10.824 1.00 92.56 112 ASN A O 1
ATOM 900 N N . ASP A 1 113 ? -1.174 8.175 -10.705 1.00 88.50 113 ASP A N 1
ATOM 901 C CA . ASP A 1 113 ? -1.730 9.008 -11.760 1.00 88.50 113 ASP A CA 1
ATOM 902 C C . ASP A 1 113 ? -2.985 9.666 -11.181 1.00 88.50 113 ASP A C 1
ATOM 904 O O . ASP A 1 113 ? -3.937 8.974 -10.811 1.00 88.50 113 ASP A O 1
ATOM 908 N N . GLU A 1 114 ? -2.958 10.988 -11.015 1.00 81.56 114 GLU A N 1
ATOM 909 C CA . GLU A 1 114 ? -4.029 11.753 -10.365 1.00 81.56 114 GLU A CA 1
ATOM 910 C C . GLU A 1 114 ? -5.330 11.731 -11.176 1.00 81.56 114 GLU A C 1
ATOM 912 O O . GLU A 1 114 ? -6.418 11.722 -10.596 1.00 81.56 114 GLU A O 1
ATOM 917 N N . PHE A 1 115 ? -5.231 11.600 -12.499 1.00 83.88 115 PHE A N 1
ATOM 918 C CA . PHE A 1 115 ? -6.382 11.578 -13.400 1.00 83.88 115 PHE A CA 1
ATOM 919 C C . PHE A 1 115 ? -6.983 10.177 -13.579 1.00 83.88 115 PHE A C 1
ATOM 921 O O . PHE A 1 115 ? -8.019 10.029 -14.222 1.00 83.88 115 PHE A O 1
ATOM 928 N N . CYS A 1 116 ? -6.362 9.143 -13.003 1.00 86.88 116 CYS A N 1
ATOM 929 C CA . CYS A 1 116 ? -6.883 7.781 -13.050 1.00 86.88 116 CYS A CA 1
ATOM 930 C C . CYS A 1 116 ? -8.167 7.648 -12.211 1.00 86.88 116 CYS A C 1
ATOM 932 O O . CYS A 1 116 ? -8.214 8.070 -11.050 1.00 86.88 116 CYS A O 1
ATOM 934 N N . THR A 1 117 ? -9.196 7.032 -12.799 1.00 86.25 117 THR A N 1
ATOM 935 C CA . THR A 1 117 ? -10.498 6.759 -12.169 1.00 86.25 117 THR A CA 1
ATOM 936 C C . THR A 1 117 ? -10.778 5.257 -12.102 1.00 86.25 117 THR A C 1
ATOM 938 O O . THR A 1 117 ? -10.197 4.471 -12.856 1.00 86.25 117 THR A O 1
ATOM 941 N N . SER A 1 118 ? -11.713 4.844 -11.240 1.00 83.31 118 SER A N 1
ATOM 942 C CA . SER A 1 118 ? -12.134 3.439 -11.122 1.00 83.31 118 SER A CA 1
ATOM 943 C C . SER A 1 118 ? -12.678 2.885 -12.443 1.00 83.31 118 SER A C 1
ATOM 945 O O . SER A 1 118 ? -12.363 1.757 -12.818 1.00 83.31 118 SER A O 1
ATOM 947 N N . GLU A 1 119 ? -13.399 3.707 -13.209 1.00 84.19 119 GLU A N 1
ATOM 948 C CA . GLU A 1 119 ? -13.941 3.365 -14.531 1.00 84.19 119 GLU A CA 1
ATOM 949 C C . GLU A 1 119 ? -12.857 2.961 -15.539 1.00 84.19 119 GLU A C 1
ATOM 951 O O . GLU A 1 119 ? -13.084 2.094 -16.385 1.00 84.19 119 GLU A O 1
ATOM 956 N N . THR A 1 120 ? -11.656 3.537 -15.415 1.00 85.25 120 THR A N 1
ATOM 957 C CA . THR A 1 120 ? -10.529 3.253 -16.316 1.00 85.25 120 THR A CA 1
ATOM 958 C C . THR A 1 120 ? -10.108 1.784 -16.225 1.00 85.25 120 THR A C 1
ATOM 960 O O . THR A 1 120 ? -9.789 1.165 -17.240 1.00 85.25 120 THR A O 1
ATOM 963 N N . CYS A 1 121 ? -10.116 1.216 -15.014 1.00 84.50 121 CYS A N 1
ATOM 964 C CA . CYS A 1 121 ? -9.764 -0.187 -14.783 1.00 84.50 121 CYS A CA 1
ATOM 965 C C . CYS A 1 121 ? -10.954 -1.119 -15.064 1.00 84.50 121 CYS A C 1
ATOM 967 O O . CYS A 1 121 ? -10.769 -2.174 -15.674 1.00 84.50 121 CYS A O 1
ATOM 969 N N . SER A 1 122 ? -12.181 -0.695 -14.737 1.00 81.44 122 SER A N 1
ATOM 970 C CA . SER A 1 122 ? -13.406 -1.445 -15.054 1.00 81.44 122 SER A CA 1
ATOM 971 C C . SER A 1 122 ? -13.562 -1.710 -16.553 1.00 81.44 122 SER A C 1
ATOM 973 O O . SER A 1 122 ? -13.938 -2.814 -16.944 1.00 81.44 122 SER A O 1
ATOM 975 N N . ALA A 1 123 ? -13.201 -0.744 -17.406 1.00 75.62 123 ALA A N 1
ATOM 976 C CA . ALA A 1 123 ? -13.211 -0.907 -18.862 1.00 75.62 123 ALA A CA 1
ATOM 977 C C . ALA A 1 123 ? -12.280 -2.032 -19.363 1.00 75.62 123 ALA A C 1
ATOM 979 O O . ALA A 1 123 ? -12.480 -2.558 -20.455 1.00 75.62 123 ALA A O 1
ATOM 980 N N . GLN A 1 124 ? -11.271 -2.411 -18.572 1.00 76.31 124 GLN A N 1
ATOM 981 C CA . GLN A 1 124 ? -10.314 -3.479 -18.882 1.00 76.31 124 GLN A CA 1
ATOM 982 C C . GLN A 1 124 ? -10.577 -4.766 -18.088 1.00 76.31 124 GLN A C 1
ATOM 984 O O . GLN A 1 124 ? -9.773 -5.689 -18.166 1.00 76.31 124 GLN A O 1
ATOM 989 N N . GLN A 1 125 ? -11.699 -4.843 -17.357 1.00 77.31 125 GLN A N 1
ATOM 990 C CA . GLN A 1 125 ? -12.037 -5.956 -16.457 1.00 77.31 125 GLN A CA 1
ATOM 991 C C . GLN A 1 125 ? -10.965 -6.202 -15.377 1.00 77.31 125 GLN A C 1
ATOM 993 O O . GLN A 1 125 ? -10.756 -7.330 -14.934 1.00 77.31 125 GLN A O 1
ATOM 998 N N . GLU A 1 126 ? -10.285 -5.140 -14.939 1.00 80.31 126 GLU A N 1
ATOM 999 C CA . GLU A 1 126 ? -9.272 -5.187 -13.885 1.00 80.31 126 GLU A CA 1
ATOM 1000 C C . GLU A 1 126 ? -9.797 -4.508 -12.614 1.00 80.31 126 GLU A C 1
ATOM 1002 O O . GLU A 1 126 ? -10.382 -3.426 -12.669 1.00 80.31 126 GLU A O 1
ATOM 1007 N N . VAL A 1 127 ? -9.556 -5.123 -11.453 1.00 86.56 127 VAL A N 1
ATOM 1008 C CA . VAL A 1 127 ? -9.865 -4.521 -10.147 1.00 86.56 127 VAL A CA 1
ATOM 1009 C C . VAL A 1 127 ? -8.641 -3.745 -9.670 1.00 86.56 127 VAL A C 1
ATOM 1011 O O . VAL A 1 127 ? -7.559 -4.314 -9.529 1.00 86.56 127 VAL A O 1
ATOM 1014 N N . CYS A 1 128 ? -8.797 -2.437 -9.455 1.00 90.88 128 CYS A N 1
ATOM 1015 C CA . CYS A 1 128 ? -7.722 -1.570 -8.975 1.00 90.88 128 CYS A CA 1
ATOM 1016 C C . CYS A 1 128 ? -7.632 -1.634 -7.445 1.00 90.88 128 CYS A C 1
ATOM 1018 O O . CYS A 1 128 ? -8.577 -1.197 -6.801 1.00 90.88 128 CYS A O 1
ATOM 1020 N N . PRO A 1 129 ? -6.505 -2.065 -6.848 1.00 91.12 129 PRO A N 1
ATOM 1021 C CA . PRO A 1 129 ? -6.383 -2.179 -5.390 1.00 91.12 129 PRO A CA 1
ATOM 1022 C C . PRO A 1 129 ? -6.517 -0.869 -4.601 1.00 91.12 129 PRO A C 1
ATOM 1024 O O . PRO A 1 129 ? -6.689 -0.894 -3.389 1.00 91.12 129 PRO A O 1
ATOM 1027 N N . PHE A 1 130 ? -6.387 0.280 -5.270 1.00 90.69 130 PHE A N 1
ATOM 1028 C CA . PHE A 1 130 ? -6.573 1.589 -4.643 1.00 90.69 130 PHE A CA 1
ATOM 1029 C C . PHE A 1 130 ? -8.055 1.982 -4.480 1.00 90.69 130 PHE A C 1
ATOM 1031 O O . PHE A 1 130 ? -8.360 2.818 -3.629 1.00 90.69 130 PHE A O 1
ATOM 1038 N N . HIS A 1 131 ? -8.951 1.452 -5.321 1.00 86.50 131 HIS A N 1
ATOM 1039 C CA . HIS A 1 131 ? -10.376 1.803 -5.351 1.00 86.50 131 HIS A CA 1
ATOM 1040 C C . HIS A 1 131 ? -11.219 0.776 -4.604 1.00 86.50 131 HIS A C 1
ATOM 1042 O O . HIS A 1 131 ? -12.149 1.225 -3.897 1.00 86.50 131 HIS A O 1
#

Nearest PDB structur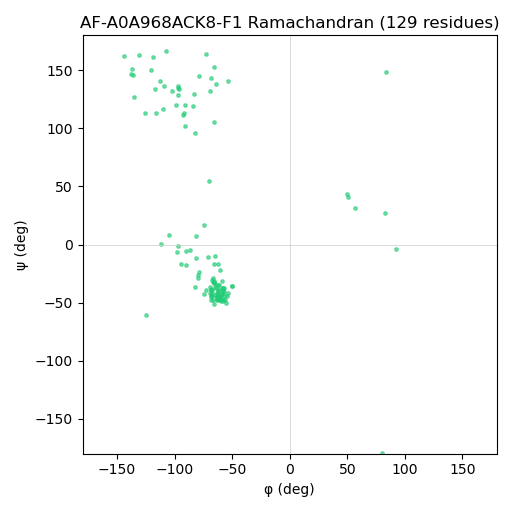es (foldseek):
  6fws-assembly1_A  TM=7.389E-01  e=3.995E-03  Escherichia coli

Solvent-accessible surface area (backbone atoms only — not comparable to full-atom values): 8049 Å² total; per-residue (Å²): 109,72,66,59,53,50,22,63,78,66,75,44,91,79,87,85,88,74,94,46,69,70,58,50,54,44,39,65,74,45,52,48,55,50,50,30,66,77,65,73,45,96,75,90,84,84,87,86,77,62,47,63,41,17,50,21,61,70,49,45,51,47,44,67,72,72,49,60,91,44,71,68,46,42,51,51,52,50,53,52,52,53,38,52,73,74,65,51,76,38,49,50,88,80,52,93,66,76,58,72,66,47,48,53,53,43,56,71,28,21,39,64,48,91,87,67,52,70,66,67,34,52,78,70,79,42,83,51,62,78,110

Mean predicted aligned error: 4.75 Å

Radius of gyration: 17.71 Å; Cα contacts (8 Å, |Δi|>4): 111; chains: 1; bounding box: 40×27×49 Å

Secondary structure (DSSP, 8-state):
-HHHHHHHHHT-------S-HHHHHHIIIIIHHHHHHHHT----------GGGBB-HHHHHHHHHH--SSHHHHHHHHHHHHHHHTT--SBGGGS---HHHHHHHHHHHBS--TT--HHHHHTTT---TT-

pLDDT: mean 91.66, std 4.26, range [75.62, 96.81]